Protein AF-A0A925KTT9-F1 (afdb_monomer)

Foldseek 3Di:
DDPDDPDPPDPPPPPPPPPPPPDDDDDKDKDWPPPDPPDDDDPDDGDTDIDIDDPPDDDDDWDWDADPVPRDTPDIDD

Structure (mmCIF, N/CA/C/O backbone):
data_AF-A0A925KTT9-F1
#
_entry.id   AF-A0A925KTT9-F1
#
loop_
_atom_site.group_PDB
_atom_site.id
_atom_site.type_symbol
_atom_site.label_atom_id
_atom_site.label_alt_id
_atom_site.label_comp_id
_atom_site.label_asym_id
_atom_site.label_entity_id
_atom_site.label_seq_id
_atom_site.pdbx_PDB_ins_code
_atom_site.Cartn_x
_atom_site.Cartn_y
_atom_site.Cartn_z
_atom_site.occupancy
_atom_site.B_iso_or_equiv
_atom_site.auth_seq_id
_atom_site.auth_comp_id
_atom_site.auth_asym_id
_atom_site.auth_atom_id
_atom_site.pdbx_PDB_model_num
ATOM 1 N N . MET A 1 1 ? 60.905 -14.155 -57.496 1.00 46.44 1 MET A N 1
ATOM 2 C CA . MET A 1 1 ? 60.972 -14.578 -56.075 1.00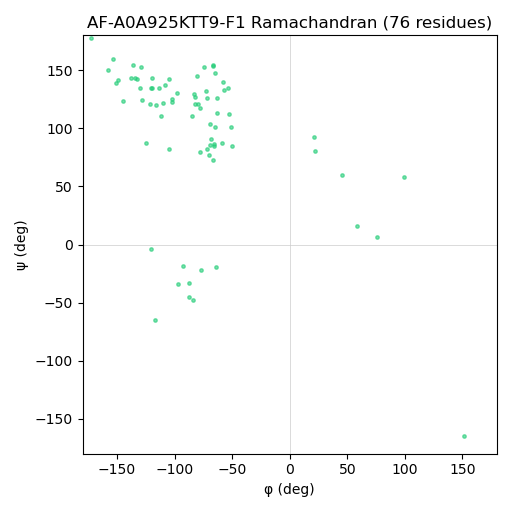 46.44 1 MET A CA 1
ATOM 3 C C . MET A 1 1 ? 60.735 -13.366 -55.191 1.00 46.44 1 MET A C 1
ATOM 5 O O . MET A 1 1 ? 61.220 -12.304 -55.558 1.00 46.44 1 MET A O 1
ATOM 9 N N . LYS A 1 2 ? 60.072 -13.574 -54.042 1.00 49.72 2 LYS A N 1
ATOM 10 C CA . LYS A 1 2 ? 59.628 -12.601 -53.014 1.00 49.72 2 LYS A CA 1
ATOM 11 C C . LYS A 1 2 ? 58.149 -12.204 -53.126 1.00 49.72 2 LYS A C 1
ATOM 13 O O . LYS A 1 2 ? 57.797 -11.044 -53.272 1.00 49.72 2 LYS A O 1
ATOM 18 N N . PHE A 1 3 ? 57.304 -13.230 -53.047 1.00 53.31 3 PHE A N 1
ATOM 19 C CA . PHE A 1 3 ? 55.889 -13.135 -52.700 1.00 53.31 3 PHE A CA 1
ATOM 20 C C . PHE A 1 3 ? 55.789 -13.653 -51.258 1.00 53.31 3 PHE A C 1
ATOM 22 O O . PHE A 1 3 ? 55.591 -14.840 -51.023 1.00 53.31 3 PHE A O 1
ATOM 29 N N . THR A 1 4 ? 56.084 -12.791 -50.291 1.00 52.22 4 THR A N 1
ATOM 30 C CA . THR A 1 4 ? 55.987 -13.115 -48.862 1.00 52.22 4 THR A CA 1
ATOM 31 C C . THR A 1 4 ? 55.084 -12.042 -48.278 1.00 52.22 4 THR A C 1
ATOM 33 O O . THR A 1 4 ? 55.504 -10.909 -48.082 1.00 52.22 4 THR A O 1
ATOM 36 N N . VAL A 1 5 ? 53.771 -12.275 -48.317 1.00 50.62 5 VAL A N 1
ATOM 37 C CA . VAL A 1 5 ? 53.006 -12.661 -47.120 1.00 50.62 5 VAL A CA 1
ATOM 38 C C . VAL A 1 5 ? 53.404 -11.770 -45.941 1.00 50.62 5 VAL A C 1
ATOM 40 O O . VAL A 1 5 ? 53.897 -12.233 -44.918 1.00 50.62 5 VAL A O 1
ATOM 43 N N . LEU A 1 6 ? 53.211 -10.458 -46.095 1.00 46.56 6 LEU A N 1
ATOM 44 C CA . LEU A 1 6 ? 53.083 -9.572 -44.948 1.00 46.56 6 LEU A CA 1
ATOM 45 C C . LEU A 1 6 ? 51.660 -9.756 -44.427 1.00 46.56 6 LEU A C 1
ATOM 47 O O . LEU A 1 6 ? 50.735 -9.044 -44.804 1.00 46.56 6 LEU A O 1
ATOM 51 N N . LEU A 1 7 ? 51.518 -10.852 -43.684 1.00 48.75 7 LEU A N 1
ATOM 52 C CA . LEU A 1 7 ? 50.719 -10.980 -42.480 1.00 48.75 7 LEU A CA 1
ATOM 53 C C . LEU A 1 7 ? 49.624 -9.906 -42.372 1.00 48.75 7 LEU A C 1
ATOM 55 O O . LEU A 1 7 ? 49.855 -8.813 -41.859 1.00 48.75 7 LEU A O 1
ATOM 59 N N . LEU A 1 8 ? 48.433 -10.261 -42.866 1.00 49.03 8 LEU A N 1
ATOM 60 C CA . LEU A 1 8 ? 47.146 -9.752 -42.401 1.00 49.03 8 LEU A CA 1
ATOM 61 C C . LEU A 1 8 ? 47.136 -9.899 -40.874 1.00 49.03 8 LEU A C 1
ATOM 63 O O . LEU A 1 8 ? 46.699 -10.912 -40.331 1.00 49.03 8 LEU A O 1
ATOM 67 N N . ILE A 1 9 ? 47.700 -8.910 -40.180 1.00 56.78 9 ILE A N 1
ATOM 68 C CA . ILE A 1 9 ? 47.541 -8.725 -38.746 1.00 56.78 9 ILE A CA 1
ATOM 69 C C . ILE A 1 9 ? 46.087 -8.318 -38.577 1.00 56.78 9 ILE A C 1
ATOM 71 O O . ILE A 1 9 ? 45.723 -7.150 -38.674 1.00 56.78 9 ILE A O 1
ATOM 75 N N . LEU A 1 10 ? 45.262 -9.359 -38.490 1.00 54.53 10 LEU A N 1
ATOM 76 C CA . LEU A 1 10 ? 44.208 -9.533 -37.512 1.00 54.53 10 LEU A CA 1
ATOM 77 C C . LEU A 1 10 ? 43.771 -8.197 -36.911 1.00 54.53 10 LEU A C 1
ATOM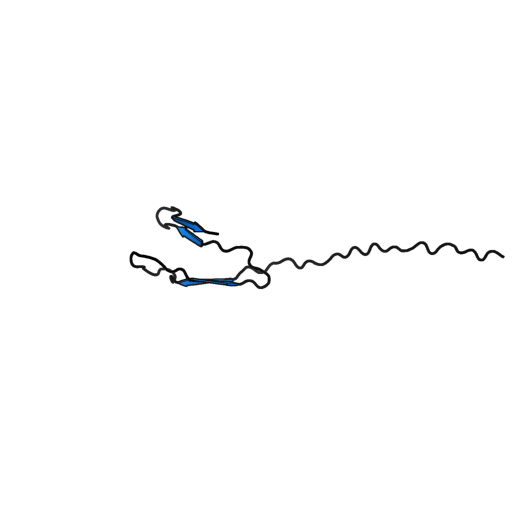 79 O O . LEU A 1 10 ? 44.189 -7.793 -35.826 1.00 54.53 10 LEU A O 1
ATOM 83 N N . PHE A 1 11 ? 42.926 -7.512 -37.676 1.00 52.09 11 PHE A N 1
ATOM 84 C CA . PHE A 1 11 ? 42.075 -6.436 -37.209 1.00 52.09 11 PHE A CA 1
ATOM 85 C C . PHE A 1 11 ? 41.061 -7.084 -36.257 1.00 52.09 11 PHE A C 1
ATOM 87 O O . PHE A 1 11 ? 39.907 -7.318 -36.604 1.00 52.09 11 PHE A O 1
ATOM 94 N N . SER A 1 12 ? 41.529 -7.479 -35.072 1.00 51.31 12 SER A N 1
ATOM 95 C CA . SER A 1 12 ? 40.683 -7.851 -33.949 1.00 51.31 12 SER A CA 1
ATOM 96 C C . SER A 1 12 ? 40.047 -6.560 -33.461 1.00 51.31 12 SER A C 1
ATOM 98 O O . SER A 1 12 ? 40.484 -5.954 -32.486 1.00 51.31 12 SER A O 1
ATOM 100 N N . ILE A 1 13 ? 39.044 -6.104 -34.209 1.00 58.69 13 ILE A N 1
ATOM 101 C CA . ILE A 1 13 ? 38.002 -5.226 -33.704 1.00 58.69 13 ILE A CA 1
ATOM 102 C C . ILE A 1 13 ? 37.486 -5.907 -32.445 1.00 58.69 13 ILE A C 1
ATOM 104 O O . ILE A 1 13 ? 36.753 -6.893 -32.498 1.00 58.69 13 ILE A O 1
ATOM 108 N N . VAL A 1 14 ? 37.954 -5.406 -31.305 1.00 62.81 14 VAL A N 1
ATOM 109 C CA . VAL A 1 14 ? 37.301 -5.567 -30.018 1.00 62.81 14 VAL A CA 1
ATOM 110 C C . VAL A 1 14 ? 35.923 -4.954 -30.218 1.00 62.81 14 VAL A C 1
ATOM 112 O O . VAL A 1 14 ? 35.726 -3.752 -30.058 1.00 62.81 14 VAL A O 1
ATOM 115 N N . GLY A 1 15 ? 34.988 -5.775 -30.694 1.00 64.00 15 GLY A N 1
ATOM 116 C CA . GLY A 1 15 ? 33.572 -5.486 -30.644 1.00 64.00 15 GLY A CA 1
ATOM 117 C C . GLY A 1 15 ? 33.209 -5.475 -29.174 1.00 64.00 15 GLY A C 1
ATOM 118 O O . GLY A 1 15 ? 32.878 -6.510 -28.605 1.00 64.00 15 GLY A O 1
ATOM 119 N N . CYS A 1 16 ? 33.376 -4.321 -28.536 1.00 69.00 16 CYS A N 1
ATOM 120 C CA . CYS A 1 16 ? 32.721 -4.065 -27.274 1.00 69.00 16 CYS A CA 1
ATOM 121 C C . CYS A 1 16 ? 31.227 -4.044 -27.605 1.00 69.00 16 CYS A C 1
ATOM 123 O O . CYS A 1 16 ? 30.741 -3.091 -28.212 1.00 69.00 16 CYS A O 1
ATOM 125 N N . ASP A 1 17 ? 30.536 -5.145 -27.312 1.00 69.88 17 ASP A N 1
ATOM 126 C CA . ASP A 1 17 ? 29.079 -5.205 -27.316 1.00 69.88 17 ASP A CA 1
ATOM 127 C C . ASP A 1 17 ? 28.604 -4.293 -26.182 1.00 69.88 17 ASP A C 1
ATOM 129 O O . ASP A 1 17 ? 28.427 -4.723 -25.041 1.00 69.88 17 ASP A O 1
ATOM 133 N N . THR A 1 18 ? 28.480 -2.994 -26.458 1.00 65.19 18 THR A N 1
ATOM 134 C CA . THR A 1 18 ? 27.723 -2.101 -25.587 1.00 65.19 18 THR A CA 1
ATOM 135 C C . THR A 1 18 ? 26.267 -2.467 -25.787 1.00 65.19 18 THR A C 1
ATOM 137 O O . THR A 1 18 ? 25.562 -1.852 -26.590 1.00 65.19 18 THR A O 1
ATOM 140 N N . ARG A 1 19 ? 25.828 -3.514 -25.086 1.00 68.88 19 ARG A N 1
ATOM 141 C CA . ARG A 1 19 ? 24.408 -3.779 -24.906 1.00 68.88 19 ARG A CA 1
ATOM 142 C C . ARG A 1 19 ? 23.816 -2.495 -24.364 1.00 68.88 19 ARG A C 1
ATOM 144 O O . ARG A 1 19 ? 24.161 -2.072 -23.262 1.00 68.88 19 ARG A O 1
ATOM 151 N N . VAL A 1 20 ? 22.987 -1.852 -25.175 1.00 70.75 20 VAL A N 1
ATOM 152 C CA . VAL A 1 20 ? 22.145 -0.761 -24.711 1.00 70.75 20 VAL A CA 1
ATOM 153 C C . VAL A 1 20 ? 21.144 -1.430 -23.782 1.00 70.75 20 VAL A C 1
ATOM 155 O O . VAL A 1 20 ? 20.152 -2.003 -24.221 1.00 70.75 20 VAL A O 1
ATOM 158 N N . VAL A 1 21 ? 21.491 -1.488 -22.499 1.00 76.25 21 VAL A N 1
ATOM 159 C CA . VAL A 1 21 ? 20.522 -1.785 -21.455 1.00 76.25 21 VAL A CA 1
ATOM 160 C C . VAL A 1 21 ? 19.644 -0.548 -21.419 1.00 76.25 21 VAL A C 1
ATOM 162 O O . VAL A 1 21 ? 20.096 0.506 -20.977 1.00 76.25 21 VAL A O 1
ATOM 165 N N . GLU A 1 22 ? 18.445 -0.646 -21.988 1.00 83.19 22 GLU A N 1
ATOM 166 C CA . GLU A 1 22 ? 17.467 0.422 -21.834 1.00 83.19 22 GLU A CA 1
ATOM 167 C C . GLU A 1 22 ? 17.126 0.528 -20.352 1.00 83.19 22 GLU A C 1
ATOM 169 O O . GLU A 1 22 ? 16.583 -0.411 -19.757 1.00 83.19 22 GLU A O 1
ATOM 174 N N . GLU A 1 23 ? 17.520 1.657 -19.766 1.00 85.38 23 GLU A N 1
ATOM 175 C CA . GLU A 1 23 ? 17.222 2.001 -18.385 1.00 85.38 23 GLU A CA 1
ATOM 176 C C . GLU A 1 23 ? 15.708 2.018 -18.185 1.00 85.38 23 GLU A C 1
ATOM 178 O O . GLU A 1 23 ? 14.948 2.440 -19.062 1.00 85.38 23 GLU A O 1
ATOM 183 N N . ASP A 1 24 ? 15.271 1.502 -17.040 1.00 90.19 24 ASP A N 1
ATOM 184 C CA . ASP A 1 24 ? 13.881 1.618 -16.647 1.00 90.19 24 ASP A CA 1
ATOM 185 C C . ASP A 1 24 ? 13.599 3.012 -16.105 1.00 90.19 24 ASP A C 1
ATOM 187 O O . ASP A 1 24 ? 14.191 3.417 -15.106 1.00 90.19 24 ASP A O 1
ATOM 191 N N . LEU A 1 25 ? 12.715 3.738 -16.782 1.00 90.75 25 LEU A N 1
ATOM 192 C CA . LEU A 1 25 ? 12.323 5.096 -16.422 1.00 90.75 25 LEU A CA 1
ATOM 193 C C . LEU A 1 25 ? 10.821 5.208 -16.136 1.00 90.75 25 LEU A C 1
ATOM 195 O O . LEU A 1 25 ? 10.363 6.290 -15.759 1.00 90.75 25 LEU A O 1
ATOM 199 N N . ASP A 1 26 ? 10.059 4.128 -16.325 1.00 93.94 26 ASP A N 1
ATOM 200 C CA . ASP A 1 26 ? 8.625 4.132 -16.071 1.00 93.94 26 ASP A CA 1
ATOM 201 C C . ASP A 1 26 ? 8.396 3.881 -14.577 1.00 93.94 26 ASP A C 1
ATOM 203 O O . ASP A 1 26 ? 8.960 2.971 -13.980 1.00 93.94 26 ASP A O 1
ATOM 207 N N . ALA A 1 27 ?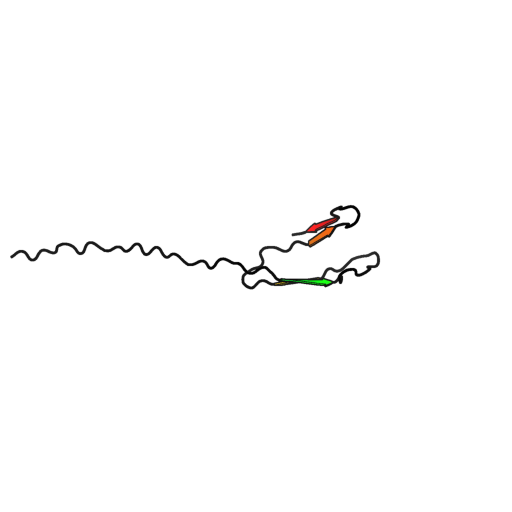 7.595 4.734 -13.939 1.00 94.50 27 ALA A N 1
ATOM 208 C CA . ALA A 1 27 ? 7.211 4.515 -12.551 1.00 94.50 27 ALA A CA 1
ATOM 209 C C . ALA A 1 27 ? 6.060 3.498 -12.478 1.00 94.50 27 ALA A C 1
ATOM 211 O O . ALA A 1 27 ? 5.148 3.558 -13.315 1.00 94.50 27 ALA A O 1
ATOM 212 N N . PRO A 1 28 ? 6.015 2.647 -11.438 1.00 96.12 28 PRO A N 1
ATOM 213 C CA . PRO A 1 28 ? 4.902 1.738 -11.248 1.00 96.12 28 PRO A CA 1
ATOM 214 C C . PRO A 1 28 ? 3.612 2.517 -10.977 1.00 96.12 28 PRO A C 1
ATOM 216 O O . PRO A 1 28 ? 3.597 3.576 -10.342 1.00 96.12 28 PRO A O 1
ATOM 219 N N . ILE A 1 29 ? 2.498 1.953 -11.427 1.00 96.62 29 ILE A N 1
ATOM 220 C CA . ILE A 1 29 ? 1.152 2.458 -11.169 1.00 96.62 29 ILE A CA 1
ATOM 221 C C . ILE A 1 29 ? 0.568 1.673 -9.997 1.00 96.62 29 ILE A C 1
ATOM 223 O O . ILE A 1 29 ? 0.579 0.443 -10.005 1.00 96.62 29 ILE A O 1
ATOM 227 N N . LEU A 1 30 ? 0.032 2.391 -9.009 1.00 95.75 30 LEU A N 1
ATOM 228 C CA . LEU A 1 30 ? -0.596 1.828 -7.816 1.00 95.75 30 LEU A CA 1
ATOM 229 C C . LEU A 1 30 ? -2.058 2.274 -7.714 1.00 95.75 30 LEU A C 1
ATOM 231 O O . LEU A 1 30 ? -2.361 3.462 -7.842 1.00 95.75 30 LEU A O 1
ATOM 235 N N . THR A 1 31 ? -2.950 1.336 -7.405 1.00 95.62 31 THR A N 1
ATOM 236 C CA . THR A 1 31 ? -4.320 1.611 -6.964 1.00 95.62 31 THR A CA 1
ATOM 237 C C . THR A 1 31 ? -4.554 1.047 -5.572 1.00 95.62 31 THR A C 1
ATOM 239 O O . THR A 1 31 ? -4.065 -0.029 -5.230 1.00 95.62 31 THR A O 1
ATOM 242 N N . LEU A 1 32 ? -5.335 1.775 -4.776 1.00 95.69 32 LEU A N 1
ATOM 243 C CA . LEU A 1 32 ? -5.923 1.288 -3.538 1.00 95.69 32 LEU A CA 1
ATOM 244 C C . LEU A 1 32 ? -7.433 1.198 -3.759 1.00 95.69 32 LEU A C 1
ATOM 246 O O . LEU A 1 32 ? -8.103 2.218 -3.909 1.00 95.69 32 LEU A O 1
ATOM 250 N N . ASP A 1 33 ? -7.953 -0.022 -3.818 1.00 96.06 33 ASP A N 1
ATOM 251 C CA . ASP A 1 33 ? -9.365 -0.276 -4.106 1.00 96.06 33 ASP A CA 1
ATOM 252 C C . ASP A 1 33 ? -10.200 -0.254 -2.819 1.00 96.06 33 ASP A C 1
ATOM 254 O O . ASP A 1 33 ? -11.370 0.129 -2.818 1.00 96.06 33 ASP A O 1
ATOM 258 N N . THR A 1 34 ? -9.616 -0.689 -1.700 1.00 95.50 34 THR A N 1
ATOM 259 C CA . THR A 1 34 ? -10.235 -0.631 -0.371 1.00 95.50 34 THR A CA 1
ATOM 260 C C . THR A 1 34 ? -9.146 -0.510 0.699 1.00 95.50 34 THR A C 1
ATOM 262 O O . THR A 1 34 ? -8.137 -1.209 0.607 1.00 95.50 34 THR A O 1
ATOM 265 N N . PRO A 1 35 ? -9.343 0.318 1.738 1.00 96.00 35 PRO A N 1
ATOM 266 C CA . PRO A 1 35 ? -10.439 1.276 1.889 1.00 96.00 35 PRO A CA 1
ATOM 267 C C . PRO A 1 35 ? -10.356 2.415 0.862 1.00 96.00 35 PRO A C 1
ATOM 269 O O . PRO A 1 35 ? -9.276 2.747 0.381 1.00 96.00 35 PRO A O 1
ATOM 272 N N . ALA A 1 36 ? -11.502 3.009 0.527 1.00 96.38 36 ALA A N 1
ATOM 273 C CA . ALA A 1 36 ? -11.515 4.232 -0.271 1.00 96.38 36 ALA A CA 1
ATOM 274 C C . ALA A 1 36 ? -10.907 5.394 0.532 1.00 96.38 36 ALA A C 1
ATOM 276 O O . ALA A 1 36 ? -10.953 5.396 1.768 1.00 96.38 36 ALA A O 1
ATOM 277 N N . ASP A 1 37 ? -10.375 6.401 -0.165 1.00 95.31 37 ASP A N 1
ATOM 278 C CA . ASP A 1 37 ? -9.865 7.603 0.494 1.00 95.31 37 ASP A CA 1
ATOM 279 C C . ASP A 1 37 ? -10.934 8.214 1.415 1.00 95.31 37 ASP A C 1
ATOM 281 O O . ASP A 1 37 ? -12.109 8.317 1.054 1.00 95.31 37 ASP A O 1
ATOM 285 N N . GLN A 1 38 ? -10.517 8.576 2.631 1.00 94.44 38 GLN A N 1
ATOM 286 C CA . GLN A 1 38 ? -11.373 9.129 3.689 1.00 94.44 38 GLN A CA 1
ATOM 287 C C . GLN A 1 38 ? -12.549 8.232 4.130 1.00 94.44 38 GLN A C 1
ATOM 289 O O . GLN A 1 38 ? -13.461 8.700 4.822 1.00 94.44 38 GLN A O 1
ATOM 294 N N . GLN A 1 39 ? -12.547 6.937 3.792 1.00 96.38 39 GLN A N 1
ATOM 295 C CA . GLN A 1 39 ? -13.575 6.012 4.261 1.00 96.38 39 GLN A CA 1
ATOM 296 C C . GLN A 1 39 ? -13.545 5.884 5.792 1.00 96.38 39 GLN A C 1
ATOM 298 O O . GLN A 1 39 ? -12.534 5.525 6.393 1.00 96.38 39 GLN A O 1
ATOM 303 N N . VAL A 1 40 ? -14.697 6.108 6.430 1.00 95.69 40 VAL A N 1
ATOM 304 C CA . VAL A 1 40 ? -14.877 5.834 7.860 1.00 95.69 40 VAL A CA 1
ATOM 305 C C . VAL A 1 40 ? -15.115 4.339 8.051 1.00 95.69 40 VAL A C 1
ATOM 307 O O . VAL A 1 40 ? -16.068 3.774 7.513 1.00 95.69 40 VAL A O 1
ATOM 310 N N . LEU A 1 41 ? -14.246 3.698 8.829 1.00 95.31 41 LEU A N 1
ATOM 311 C CA . LEU A 1 41 ? -14.288 2.265 9.105 1.00 95.31 41 LEU A CA 1
ATOM 312 C C . LEU A 1 41 ? -14.820 2.003 10.516 1.00 95.31 41 LEU A C 1
ATOM 314 O O . LEU A 1 41 ? -14.525 2.738 11.459 1.00 95.31 41 LEU A O 1
ATOM 318 N N . ALA A 1 42 ? -15.603 0.935 10.667 1.00 95.25 42 ALA A N 1
ATOM 319 C CA . ALA A 1 42 ? -15.965 0.428 11.985 1.00 95.25 42 ALA A CA 1
ATOM 320 C C . ALA A 1 42 ? -14.761 -0.294 12.623 1.00 95.25 42 ALA A C 1
ATOM 322 O O . ALA A 1 42 ? -13.929 -0.843 11.896 1.00 95.25 42 ALA A O 1
ATOM 323 N N . PRO A 1 43 ? -14.667 -0.349 13.964 1.00 94.56 43 PRO A N 1
ATOM 324 C CA . PRO A 1 43 ? -13.634 -1.133 14.631 1.00 94.56 43 PRO A CA 1
ATOM 325 C C . PRO A 1 43 ? -13.682 -2.606 14.203 1.00 94.56 43 PRO A C 1
ATOM 327 O O . PRO A 1 43 ? -14.752 -3.217 14.199 1.00 94.56 43 PRO A O 1
ATOM 330 N N . GLY A 1 44 ? -12.528 -3.187 13.877 1.00 94.12 44 GLY A N 1
ATOM 331 C CA . GLY A 1 44 ? -12.427 -4.588 13.477 1.00 94.12 44 GLY A CA 1
ATOM 332 C C . GLY A 1 44 ? -11.261 -4.860 12.534 1.00 94.12 44 GLY A C 1
ATOM 333 O O . GLY A 1 44 ? -10.344 -4.052 12.403 1.00 94.12 44 GLY A O 1
ATOM 334 N N . VAL A 1 45 ? -11.304 -6.024 11.884 1.00 93.38 45 VAL A N 1
ATOM 335 C CA . VAL A 1 45 ? -10.359 -6.377 10.819 1.00 93.38 45 VAL A CA 1
ATOM 336 C C . VAL A 1 45 ? -10.685 -5.549 9.582 1.00 93.38 45 VAL A C 1
ATOM 338 O O . VAL A 1 45 ? -11.813 -5.575 9.094 1.00 93.38 45 VAL A O 1
ATOM 341 N N . ILE A 1 46 ? -9.683 -4.843 9.068 1.00 92.94 46 ILE A N 1
ATOM 342 C CA . ILE A 1 46 ? -9.788 -4.041 7.852 1.00 92.94 46 ILE A CA 1
ATOM 343 C C . ILE A 1 46 ? -9.135 -4.8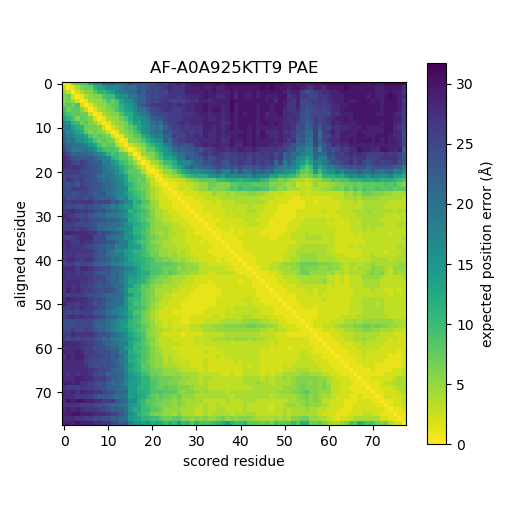33 6.723 1.00 92.94 46 ILE A C 1
ATOM 345 O O . ILE A 1 46 ? -7.968 -5.206 6.824 1.00 92.94 46 ILE A O 1
ATOM 349 N N . GLN A 1 47 ? -9.886 -5.104 5.655 1.00 93.81 47 GLN A N 1
ATOM 350 C CA . GLN A 1 47 ? -9.300 -5.622 4.422 1.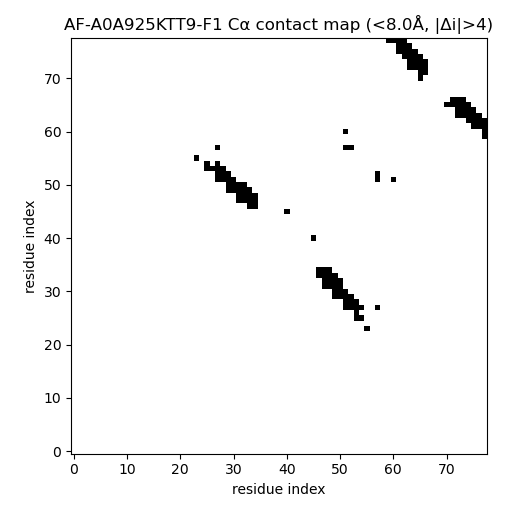00 93.81 47 GLN A CA 1
ATOM 351 C C . GLN A 1 47 ? -8.739 -4.463 3.604 1.00 93.81 47 GLN A C 1
ATOM 353 O O . GLN A 1 47 ? -9.450 -3.500 3.323 1.00 93.81 47 GLN A O 1
ATOM 358 N N . VAL A 1 48 ? -7.468 -4.588 3.233 1.00 93.81 48 VAL A N 1
ATOM 359 C CA . VAL A 1 48 ? -6.768 -3.659 2.349 1.00 93.81 48 VAL A CA 1
ATOM 360 C C . VAL A 1 48 ? -6.529 -4.377 1.028 1.00 93.81 48 VAL A C 1
ATOM 362 O O . VAL A 1 48 ? -5.926 -5.451 1.012 1.00 93.81 48 VAL A O 1
ATOM 365 N N . THR A 1 49 ? -7.030 -3.813 -0.065 1.00 95.69 49 THR A N 1
ATOM 366 C CA . THR A 1 49 ? -6.894 -4.379 -1.411 1.00 95.69 49 THR A CA 1
ATOM 367 C C . THR A 1 49 ? -6.504 -3.294 -2.393 1.00 95.69 49 THR A C 1
ATOM 369 O O . THR A 1 49 ? -6.980 -2.164 -2.302 1.00 95.69 49 THR A O 1
ATOM 372 N N . GLY A 1 50 ? -5.663 -3.650 -3.352 1.00 95.19 50 GLY A N 1
ATOM 373 C CA . GLY A 1 50 ? -5.176 -2.744 -4.377 1.00 95.19 50 GLY A CA 1
ATOM 374 C C . GLY A 1 50 ? -4.378 -3.495 -5.430 1.00 95.19 50 GLY A C 1
ATOM 375 O O . GLY A 1 50 ? -4.161 -4.705 -5.311 1.00 95.19 50 GLY A O 1
ATOM 376 N N . THR A 1 51 ? -3.929 -2.768 -6.446 1.00 95.94 51 THR A N 1
ATOM 377 C CA . THR A 1 51 ? -3.147 -3.321 -7.553 1.00 95.94 51 THR A CA 1
ATOM 378 C C . THR A 1 51 ? -1.896 -2.482 -7.773 1.00 95.94 51 THR A C 1
ATOM 380 O O . THR A 1 51 ? -1.978 -1.260 -7.828 1.00 95.94 51 THR A O 1
ATOM 383 N N . ALA A 1 52 ? -0.745 -3.132 -7.938 1.00 96.50 52 ALA A N 1
ATOM 384 C CA . ALA A 1 52 ? 0.475 -2.505 -8.436 1.00 96.50 52 ALA A CA 1
ATOM 385 C C . ALA A 1 52 ? 0.815 -3.103 -9.804 1.00 96.50 52 ALA A C 1
ATOM 387 O O . ALA A 1 52 ? 0.753 -4.323 -9.977 1.00 96.50 52 ALA A O 1
ATOM 388 N N . THR A 1 53 ? 1.162 -2.262 -10.773 1.00 97.00 53 THR A N 1
ATOM 389 C CA . THR A 1 53 ? 1.578 -2.691 -12.114 1.00 97.00 53 THR A CA 1
ATOM 390 C C . THR A 1 53 ? 2.762 -1.878 -12.594 1.00 97.00 53 THR A C 1
ATOM 392 O O . THR A 1 53 ? 2.796 -0.669 -12.388 1.00 97.00 53 THR A O 1
ATOM 395 N N . ASP A 1 54 ? 3.670 -2.532 -13.303 1.00 96.69 54 ASP A N 1
ATOM 396 C CA . ASP A 1 54 ? 4.818 -1.917 -13.958 1.00 96.69 54 ASP A CA 1
ATOM 397 C C . ASP A 1 54 ? 4.971 -2.505 -15.368 1.00 96.69 54 ASP A C 1
ATOM 399 O O . ASP A 1 54 ? 4.492 -3.616 -15.631 1.00 96.69 54 ASP A O 1
ATOM 403 N N . THR A 1 55 ? 5.576 -1.759 -16.291 1.00 95.25 55 THR A N 1
ATOM 404 C CA . THR A 1 55 ? 5.770 -2.204 -17.679 1.00 95.25 55 THR A CA 1
ATOM 405 C C . THR A 1 55 ? 6.920 -3.204 -17.816 1.00 95.25 55 THR A C 1
ATOM 407 O O . THR A 1 55 ? 6.918 -3.989 -18.771 1.00 95.25 55 THR A O 1
ATOM 410 N N . ARG A 1 56 ? 7.867 -3.222 -16.870 1.00 93.75 56 ARG A N 1
ATOM 411 C CA . ARG A 1 56 ? 9.037 -4.104 -16.864 1.00 93.75 56 ARG A CA 1
ATOM 412 C C . ARG A 1 56 ? 9.026 -5.048 -15.665 1.00 93.75 56 ARG A C 1
ATOM 414 O O . ARG A 1 56 ? 8.932 -6.260 -15.872 1.00 93.75 56 ARG A O 1
ATOM 421 N N . GLU A 1 57 ? 9.123 -4.537 -14.439 1.00 92.81 57 GLU A N 1
ATOM 422 C CA . GLU A 1 57 ? 9.133 -5.371 -13.232 1.00 92.81 57 GLU A CA 1
ATOM 423 C C . GLU A 1 57 ? 8.721 -4.618 -11.961 1.00 92.81 57 GLU A C 1
ATOM 425 O O . GLU A 1 57 ? 8.979 -3.434 -11.787 1.00 92.81 57 GLU A O 1
ATOM 430 N N . LEU A 1 58 ? 8.120 -5.345 -11.015 1.00 94.50 58 LEU A N 1
ATOM 431 C CA . LEU A 1 58 ? 7.907 -4.858 -9.654 1.00 94.50 58 LEU A CA 1
ATOM 432 C C . LEU A 1 58 ? 8.951 -5.480 -8.735 1.00 94.50 58 LEU A C 1
ATOM 434 O O . LEU A 1 58 ? 9.058 -6.703 -8.646 1.00 94.50 58 LEU A O 1
ATOM 438 N N . LYS A 1 59 ? 9.689 -4.634 -8.018 1.00 93.12 59 LYS A N 1
ATOM 439 C CA . LYS A 1 59 ? 10.724 -5.078 -7.081 1.00 93.12 59 LYS A CA 1
ATOM 440 C C . LYS A 1 59 ? 10.167 -5.439 -5.703 1.00 93.12 59 LYS A C 1
ATOM 442 O O . LYS A 1 59 ? 10.532 -6.474 -5.154 1.00 93.12 59 LYS A O 1
ATOM 447 N N . GLU A 1 60 ? 9.328 -4.576 -5.133 1.00 94.06 60 GLU A N 1
ATOM 448 C CA . GLU A 1 60 ? 8.751 -4.748 -3.796 1.00 94.06 60 GLU A CA 1
ATOM 449 C C . GLU A 1 60 ? 7.405 -4.028 -3.671 1.00 94.06 60 GLU A C 1
ATOM 451 O O . GLU A 1 60 ? 7.110 -3.108 -4.436 1.00 94.06 60 GLU A O 1
ATOM 456 N N . ILE A 1 61 ? 6.602 -4.438 -2.686 1.00 93.44 61 ILE A N 1
ATOM 457 C CA . ILE A 1 61 ? 5.382 -3.739 -2.273 1.00 93.44 61 ILE A CA 1
ATOM 458 C C . ILE A 1 61 ? 5.46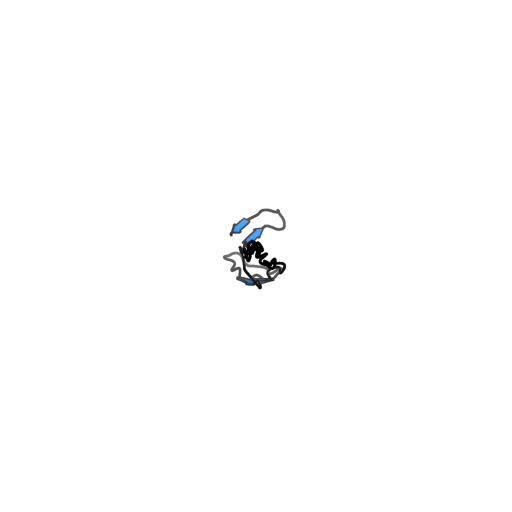5 -3.538 -0.768 1.00 93.44 61 ILE A C 1
ATOM 460 O O . ILE A 1 61 ? 5.619 -4.505 -0.030 1.00 93.44 61 ILE A O 1
ATOM 464 N N . HIS A 1 62 ? 5.341 -2.292 -0.314 1.00 94.31 62 HIS A N 1
ATOM 465 C CA . HIS A 1 62 ? 5.291 -1.969 1.109 1.00 94.31 62 HIS A CA 1
ATOM 466 C C . HIS A 1 62 ? 3.879 -1.544 1.498 1.00 94.31 62 HIS A C 1
ATOM 468 O O . HIS A 1 62 ? 3.229 -0.785 0.776 1.00 94.31 62 HIS A O 1
ATOM 474 N N . ILE A 1 63 ? 3.407 -2.023 2.647 1.00 92.56 63 ILE A N 1
ATOM 475 C CA . ILE A 1 63 ? 2.132 -1.602 3.235 1.00 92.56 63 ILE A CA 1
ATOM 476 C C . ILE A 1 63 ? 2.418 -0.924 4.566 1.00 92.56 63 ILE A C 1
ATOM 478 O O . ILE A 1 63 ? 2.944 -1.550 5.488 1.00 92.56 63 ILE A O 1
ATOM 482 N N . GLU A 1 64 ? 2.011 0.339 4.672 1.00 94.12 64 GLU A N 1
ATOM 483 C CA . GLU A 1 64 ? 2.187 1.156 5.867 1.00 94.12 64 GLU A CA 1
ATOM 484 C C . GLU A 1 64 ? 0.844 1.614 6.428 1.00 94.12 64 GLU A C 1
ATOM 486 O O . GLU A 1 64 ? -0.033 2.081 5.701 1.00 94.12 64 GLU A O 1
ATOM 491 N N . ILE A 1 65 ? 0.696 1.504 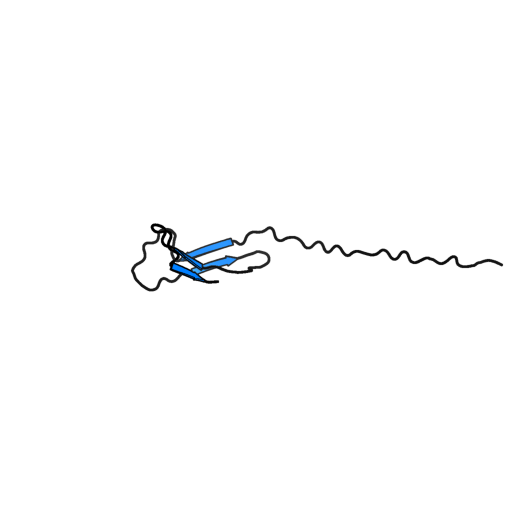7.748 1.00 94.00 65 ILE A N 1
ATOM 492 C CA . ILE A 1 65 ? -0.429 2.081 8.484 1.00 94.00 65 ILE A CA 1
ATOM 493 C C . ILE A 1 65 ? 0.155 3.029 9.518 1.00 94.00 65 ILE A C 1
ATOM 495 O O . ILE A 1 65 ? 0.912 2.609 10.395 1.00 94.00 65 ILE A O 1
ATOM 499 N N . SER A 1 66 ? -0.226 4.299 9.437 1.00 96.00 66 SER A N 1
ATOM 500 C CA . SER A 1 66 ? 0.194 5.333 10.374 1.00 96.00 66 SER A CA 1
ATOM 501 C C . SER A 1 66 ? -0.999 6.117 10.905 1.00 96.00 66 SER A C 1
ATOM 503 O O . SER A 1 66 ? -2.053 6.231 10.275 1.00 96.00 66 SER A O 1
ATOM 505 N N . ASN A 1 67 ? -0.840 6.655 12.108 1.00 96.00 67 ASN A N 1
ATOM 506 C CA . ASN A 1 67 ? -1.782 7.602 12.666 1.00 96.00 67 ASN A CA 1
ATOM 507 C C . ASN A 1 67 ? -1.428 9.004 12.161 1.00 96.00 67 ASN A C 1
ATOM 509 O O . ASN A 1 67 ? -0.434 9.589 12.581 1.00 96.00 67 ASN A O 1
ATOM 513 N N . ALA A 1 68 ? -2.270 9.567 11.296 1.00 92.06 68 ALA A N 1
ATOM 514 C CA . ALA A 1 68 ? -2.037 10.890 10.715 1.00 92.06 68 ALA A CA 1
ATOM 515 C C . ALA A 1 68 ? -2.047 12.043 11.743 1.00 92.06 68 ALA A C 1
ATOM 517 O O . ALA A 1 68 ? -1.532 13.119 11.453 1.00 92.06 68 ALA A O 1
ATOM 518 N N . VAL A 1 69 ? -2.625 11.842 12.935 1.00 94.81 69 VAL A N 1
ATOM 519 C CA . VAL A 1 69 ? -2.688 12.859 13.999 1.00 94.81 69 VAL A CA 1
ATOM 520 C C . VAL A 1 69 ? -1.445 12.815 14.886 1.00 94.81 69 VAL A C 1
ATOM 522 O O . VAL A 1 69 ? -0.891 13.862 15.212 1.00 94.81 69 VAL A O 1
ATOM 525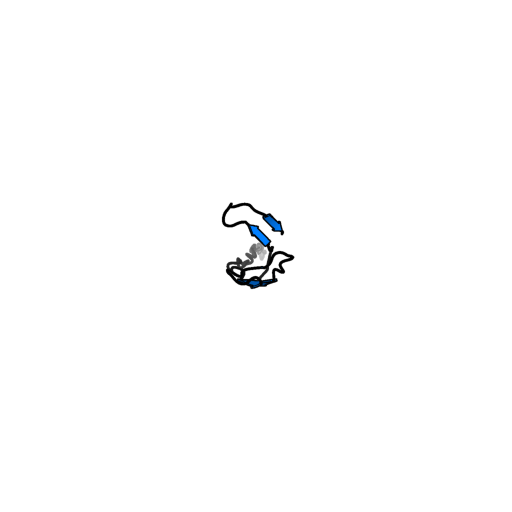 N N . THR A 1 70 ? -1.013 11.622 15.303 1.00 96.44 70 THR A N 1
ATOM 526 C CA . THR A 1 70 ? 0.133 11.462 16.219 1.00 96.44 70 THR A CA 1
ATOM 527 C C . THR A 1 70 ? 1.462 11.255 15.496 1.00 96.44 70 THR A C 1
ATOM 529 O O . THR A 1 70 ? 2.513 11.435 16.105 1.00 96.44 70 THR A O 1
ATOM 532 N N . GLY A 1 71 ? 1.431 10.874 14.217 1.00 94.81 71 GLY A N 1
ATOM 533 C CA . GLY A 1 71 ? 2.605 10.487 13.432 1.00 94.81 71 GLY A CA 1
ATOM 534 C C . GLY A 1 71 ? 3.148 9.094 13.765 1.00 94.81 71 GLY A C 1
ATOM 535 O O . GLY A 1 71 ? 4.212 8.722 13.281 1.00 94.81 71 GLY A O 1
ATOM 536 N N . GLU A 1 72 ? 2.455 8.320 14.602 1.00 96.38 72 GLU A N 1
ATOM 537 C CA . GLU A 1 72 ? 2.889 6.979 14.992 1.00 96.38 72 GLU A CA 1
ATOM 538 C C . GLU A 1 72 ? 2.717 5.981 13.840 1.00 96.38 72 GLU A C 1
ATOM 540 O O . GLU A 1 72 ? 1.646 5.893 13.237 1.00 96.38 72 GLU A O 1
ATOM 545 N N . GLN A 1 73 ? 3.756 5.190 13.569 1.00 95.38 73 GLN A N 1
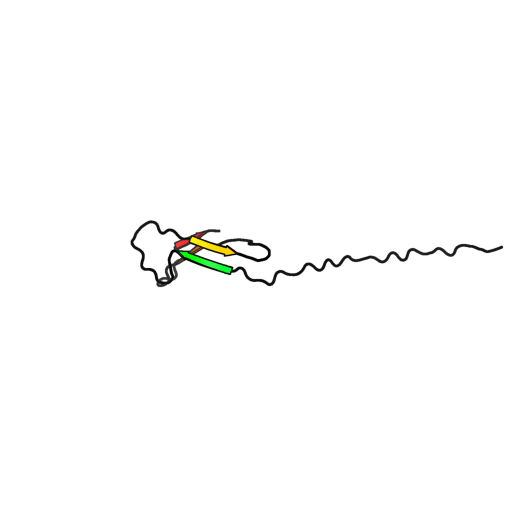ATOM 546 C CA . GLN A 1 73 ? 3.679 4.045 12.666 1.00 95.38 73 GLN A CA 1
ATOM 547 C C . GLN A 1 73 ? 3.119 2.834 13.420 1.00 95.38 73 GLN A C 1
ATOM 549 O O . GLN A 1 73 ? 3.707 2.373 14.396 1.00 95.38 73 GLN A O 1
ATOM 554 N N . LEU A 1 74 ? 1.997 2.305 12.941 1.00 93.06 74 LEU A N 1
ATOM 555 C CA . LEU A 1 74 ? 1.284 1.177 13.544 1.00 93.06 74 LEU A CA 1
ATOM 556 C C . LEU A 1 74 ? 1.649 -0.153 12.878 1.00 93.06 74 LEU A C 1
ATOM 558 O O . LEU A 1 74 ? 1.693 -1.188 13.540 1.00 93.06 74 LEU A O 1
ATOM 562 N N . LEU A 1 75 ? 1.903 -0.129 11.568 1.00 93.50 75 LEU A N 1
ATOM 563 C CA . LEU A 1 75 ? 2.274 -1.303 10.782 1.00 93.50 75 LEU A CA 1
ATOM 564 C C . LEU A 1 75 ? 3.189 -0.897 9.623 1.00 93.50 75 LEU A C 1
ATOM 566 O O . LEU A 1 75 ? 2.966 0.138 9.001 1.00 93.50 75 LEU A O 1
ATOM 570 N N . HIS A 1 76 ? 4.179 -1.738 9.330 1.00 93.56 76 HIS A N 1
ATOM 571 C CA . HIS A 1 76 ? 4.988 -1.690 8.113 1.00 93.56 76 HIS A CA 1
ATOM 572 C C . HIS A 1 76 ? 5.335 -3.130 7.713 1.00 93.56 76 HIS A C 1
ATOM 574 O O . HIS A 1 76 ? 5.870 -3.884 8.532 1.00 93.56 76 HIS A O 1
ATOM 580 N N . VAL A 1 77 ? 4.983 -3.520 6.488 1.00 91.44 77 VAL A N 1
ATOM 581 C CA . VAL A 1 77 ? 5.195 -4.868 5.928 1.00 91.44 77 VAL A CA 1
ATOM 582 C C . VAL A 1 77 ? 5.803 -4.735 4.534 1.00 91.44 77 VAL A C 1
ATOM 584 O O . VAL A 1 77 ? 5.408 -3.829 3.803 1.00 91.44 77 VAL A O 1
ATOM 587 N N . HIS A 1 78 ? 6.724 -5.639 4.191 1.00 86.81 78 HIS A N 1
ATOM 588 C CA . HIS A 1 78 ? 7.396 -5.768 2.894 1.00 86.81 78 HIS A CA 1
ATOM 589 C C . HIS A 1 78 ? 7.292 -7.201 2.358 1.00 86.81 78 HIS A C 1
ATOM 591 O O . HIS A 1 78 ? 7.089 -8.121 3.189 1.00 86.81 78 HIS A O 1
#

Secondary structure (DSSP, 8-state):
-------------------------PPPEEEEEESPTT----SSPPP-EEEEE-SS------EEEE-TTT--EEEEE-

Mean predicted aligned error: 11.71 Å

Sequence (78 aa):
MKFTVLLLILFSIVGCDTRVVEEDLDAPILTLDTPADQQVLAPGVIQVTGTATDTRELKEIHIEISNAVTGEQLLHVH

Solvent-accessible surface area (backbone atoms only — not comparable to full-atom values): 5713 Å² total; per-residue (Å²): 140,87,90,71,85,77,67,84,73,72,82,74,72,79,74,75,80,75,72,80,73,79,75,88,81,79,75,67,48,76,48,67,71,29,66,50,89,89,60,86,75,78,94,73,90,78,75,76,44,63,50,77,50,51,97,84,71,81,91,81,64,76,52,77,41,64,41,90,86,81,70,47,78,77,45,77,49,113

pLDDT: mean 84.39, std 16.86, range [46.44, 97.0]

Radius of gyration: 29.36 Å; Cα contacts (8 Å, |Δi|>4): 64; chains: 1; bounding box: 77×27×72 Å